Protein AF-A0A937BE99-F1 (afdb_monomer_lite)

Secondary structure (DSSP, 8-state):
-PPPPPP-EE-----EESSSPPEEEE-EESS-EEEEESSSEES-TTSSEEEEE--GGGTTS-EEEEEEE--TTSSSSSPPPEEEEEEEEPP---

Radius of gyration: 15.09 Å; chains: 1; bounding box: 41×19×45 Å

pLDDT: mean 75.63, std 15.95, range [40.53, 95.69]

Structure (mmCIF, N/CA/C/O backbone):
data_AF-A0A937BE99-F1
#
_entry.id   AF-A0A937BE99-F1
#
loop_
_atom_site.group_PDB
_atom_site.id
_atom_site.type_symbol
_atom_site.label_atom_id
_atom_site.label_alt_id
_atom_site.label_comp_id
_atom_site.label_asym_id
_atom_site.label_entity_id
_atom_site.label_seq_id
_atom_site.pdbx_PDB_ins_code
_atom_site.Cartn_x
_atom_site.Cartn_y
_atom_site.Cartn_z
_atom_site.occupancy
_atom_site.B_iso_or_equiv
_atom_site.auth_seq_id
_atom_site.auth_comp_id
_atom_site.auth_asym_id
_atom_site.auth_atom_id
_atom_site.pdbx_PDB_model_num
ATOM 1 N N . MET A 1 1 ? 19.283 -6.196 -29.761 1.00 41.94 1 MET A N 1
ATOM 2 C CA . MET A 1 1 ? 17.840 -6.113 -29.476 1.00 41.94 1 MET A CA 1
ATOM 3 C C . MET A 1 1 ? 17.641 -6.736 -28.113 1.00 41.94 1 MET A C 1
ATOM 5 O O . MET A 1 1 ? 17.667 -7.953 -28.004 1.00 41.94 1 MET A O 1
ATOM 9 N N . THR A 1 2 ? 17.600 -5.921 -27.069 1.00 49.41 2 THR A N 1
ATOM 10 C CA . THR A 1 2 ? 17.143 -6.368 -25.754 1.00 49.41 2 THR A CA 1
ATOM 11 C C . THR A 1 2 ? 15.620 -6.365 -25.805 1.00 49.41 2 THR A C 1
ATOM 13 O O . THR A 1 2 ? 15.018 -5.371 -26.201 1.00 49.41 2 THR A O 1
ATOM 16 N N . VAL A 1 3 ? 15.000 -7.507 -25.521 1.00 47.06 3 VAL A N 1
ATOM 17 C CA . VAL A 1 3 ? 13.562 -7.569 -25.247 1.00 47.06 3 VAL A CA 1
ATOM 18 C C . VAL A 1 3 ? 13.372 -6.873 -23.899 1.00 47.06 3 VAL A C 1
ATOM 20 O O . VAL A 1 3 ? 13.970 -7.311 -22.921 1.00 47.06 3 VAL A O 1
ATOM 23 N N . LEU A 1 4 ? 12.646 -5.753 -23.878 1.00 54.66 4 LEU A N 1
ATOM 24 C CA . LEU A 1 4 ? 12.301 -5.023 -22.655 1.00 54.66 4 LEU A CA 1
ATOM 25 C C . LEU A 1 4 ? 11.024 -5.651 -22.085 1.00 54.66 4 LEU A C 1
ATOM 27 O O . LEU A 1 4 ? 10.053 -5.831 -22.823 1.00 54.66 4 LEU A O 1
ATOM 31 N N . GLU A 1 5 ? 11.055 -6.056 -20.817 1.00 60.53 5 GLU A N 1
ATOM 32 C CA . GLU A 1 5 ? 9.903 -6.645 -20.129 1.00 60.53 5 GLU A CA 1
ATOM 33 C C . GLU A 1 5 ? 9.074 -5.525 -19.488 1.00 60.53 5 GLU A C 1
ATOM 35 O O . GLU A 1 5 ? 9.637 -4.618 -18.885 1.00 60.53 5 GLU A O 1
ATOM 40 N N . ALA A 1 6 ? 7.747 -5.562 -19.624 1.00 65.12 6 ALA A N 1
ATOM 41 C CA . ALA A 1 6 ? 6.881 -4.559 -19.006 1.00 65.12 6 ALA A CA 1
ATOM 42 C C . ALA A 1 6 ? 6.874 -4.700 -17.474 1.00 65.12 6 ALA A C 1
ATOM 44 O O . ALA A 1 6 ? 6.941 -5.818 -16.952 1.00 65.12 6 ALA A O 1
ATOM 45 N N . ALA A 1 7 ? 6.743 -3.584 -16.752 1.00 70.00 7 ALA A N 1
ATOM 46 C CA . ALA A 1 7 ? 6.505 -3.610 -15.314 1.00 70.00 7 ALA A CA 1
ATOM 47 C C . ALA A 1 7 ? 5.172 -4.320 -14.998 1.00 70.00 7 ALA A C 1
ATOM 49 O O . ALA A 1 7 ? 4.169 -4.155 -15.692 1.00 70.00 7 ALA A O 1
ATOM 50 N N . THR A 1 8 ? 5.170 -5.134 -13.948 1.00 77.25 8 THR A N 1
ATOM 51 C CA . THR A 1 8 ? 4.027 -5.888 -13.433 1.00 77.25 8 THR A CA 1
ATOM 52 C C . THR A 1 8 ? 3.766 -5.414 -12.017 1.00 77.25 8 THR A C 1
ATOM 54 O O . THR A 1 8 ? 4.626 -5.567 -11.159 1.00 77.25 8 THR A O 1
ATOM 57 N N . ALA A 1 9 ? 2.580 -4.876 -11.766 1.00 82.00 9 ALA A N 1
ATOM 58 C CA . ALA A 1 9 ? 2.105 -4.550 -10.432 1.00 82.00 9 ALA A CA 1
ATOM 59 C C . ALA A 1 9 ? 0.768 -5.255 -10.227 1.00 82.00 9 ALA A C 1
ATOM 61 O O . ALA A 1 9 ? -0.177 -5.000 -10.966 1.00 82.00 9 ALA A O 1
ATOM 62 N N . ASP A 1 10 ? 0.704 -6.145 -9.248 1.00 83.56 10 ASP A N 1
ATOM 63 C CA . ASP A 1 10 ? -0.526 -6.790 -8.793 1.00 83.56 10 ASP A CA 1
ATOM 64 C C . ASP A 1 10 ? -0.470 -6.801 -7.265 1.00 83.56 10 ASP A C 1
ATOM 66 O O . ASP A 1 10 ? 0.445 -7.376 -6.676 1.00 83.56 10 ASP A O 1
ATOM 70 N N . ALA A 1 11 ? -1.401 -6.099 -6.618 1.00 79.19 11 ALA A N 1
ATOM 71 C CA . ALA A 1 11 ? -1.435 -5.952 -5.162 1.00 79.19 11 ALA A CA 1
ATOM 72 C C . ALA A 1 11 ? -1.905 -7.239 -4.441 1.00 79.19 11 ALA A C 1
ATOM 74 O O . ALA A 1 11 ? -1.847 -7.345 -3.208 1.00 79.19 11 ALA A O 1
ATOM 75 N N . GLY A 1 12 ? -2.371 -8.238 -5.187 1.00 83.12 12 GLY A N 1
ATOM 76 C CA . GLY A 1 12 ? -2.915 -9.481 -4.670 1.00 83.12 12 GLY A CA 1
ATOM 77 C C . GLY A 1 12 ? -4.225 -9.291 -3.901 1.00 83.12 12 GLY A C 1
ATOM 78 O O . GLY A 1 12 ? -4.973 -8.332 -4.088 1.00 83.12 12 GLY A O 1
ATOM 79 N N . GLY A 1 13 ? -4.503 -10.235 -2.999 1.00 78.44 13 GLY A N 1
ATOM 80 C CA . GLY A 1 13 ? -5.735 -10.284 -2.210 1.00 78.44 13 GLY A CA 1
ATOM 81 C C . GLY A 1 13 ? -6.789 -11.266 -2.761 1.00 78.44 13 GLY A C 1
ATOM 82 O O . GLY A 1 13 ? -6.527 -11.993 -3.719 1.00 78.44 13 GLY A O 1
ATOM 83 N N . PRO A 1 14 ? -7.983 -11.344 -2.140 1.00 69.25 14 PRO A N 1
ATOM 84 C CA . PRO A 1 14 ? -8.462 -10.449 -1.100 1.00 69.25 14 PRO A CA 1
ATOM 85 C C . PRO A 1 14 ? -7.827 -10.630 0.284 1.00 69.25 14 PRO A C 1
ATOM 87 O O . PRO A 1 14 ? -7.577 -11.746 0.729 1.00 69.25 14 PRO A O 1
ATOM 90 N N . TYR A 1 15 ? -7.624 -9.517 0.987 1.00 75.06 15 TYR A N 1
ATOM 91 C CA . TYR A 1 15 ? -7.145 -9.470 2.369 1.00 75.06 15 TYR A CA 1
ATOM 92 C C . TYR A 1 15 ? -8.292 -9.041 3.287 1.00 75.06 15 TYR A C 1
ATOM 94 O O . TYR A 1 15 ? -9.034 -8.115 2.957 1.00 75.06 15 TYR A O 1
ATOM 102 N N . VAL A 1 16 ? -8.424 -9.698 4.440 1.00 72.06 16 VAL A N 1
ATOM 103 C CA . VAL A 1 16 ? -9.452 -9.403 5.451 1.00 72.06 16 VAL A CA 1
ATOM 104 C C . VAL A 1 16 ? -8.810 -9.446 6.839 1.00 72.06 16 VAL A C 1
ATOM 106 O O . VAL A 1 16 ? -8.208 -10.455 7.201 1.00 72.06 16 VAL A O 1
ATOM 109 N N . THR A 1 17 ? -8.944 -8.369 7.615 1.00 71.31 17 THR A N 1
ATOM 110 C CA . THR A 1 17 ? -8.662 -8.322 9.058 1.00 71.31 17 THR A CA 1
ATOM 111 C C . THR A 1 17 ? -9.933 -7.999 9.841 1.00 71.31 17 THR A C 1
ATOM 113 O O . THR A 1 17 ? -10.835 -7.300 9.374 1.00 71.31 17 THR A O 1
ATOM 116 N N . CYS A 1 18 ? -10.009 -8.551 11.053 1.00 68.00 18 CYS A N 1
ATOM 117 C CA . CYS A 1 18 ? -11.081 -8.321 12.013 1.00 68.00 18 CYS A CA 1
ATOM 118 C C . CYS A 1 18 ? -10.545 -7.622 13.284 1.00 68.00 18 CYS A C 1
ATOM 120 O O . CYS A 1 18 ? -10.986 -7.953 14.383 1.00 68.00 18 CYS A O 1
ATOM 122 N N . GLY A 1 19 ? -9.577 -6.700 13.173 1.00 72.56 19 GLY A N 1
ATOM 123 C CA . GLY A 1 19 ? -9.024 -5.995 14.337 1.00 72.56 19 GLY A CA 1
ATOM 124 C C . GLY A 1 19 ? -7.664 -5.317 14.102 1.00 72.56 19 GLY A C 1
ATOM 125 O O . GLY A 1 19 ? -7.302 -5.049 12.957 1.00 72.56 19 GLY A O 1
ATOM 126 N N . PRO A 1 20 ? -6.895 -5.040 15.175 1.00 78.81 20 PRO A N 1
ATOM 127 C CA . PRO A 1 20 ? -5.573 -4.410 15.090 1.00 78.81 20 PRO A CA 1
ATOM 128 C C . PRO A 1 20 ? -4.467 -5.371 14.628 1.00 78.81 20 PRO A C 1
ATOM 130 O O . PRO A 1 20 ? -3.300 -4.982 14.595 1.00 78.81 20 PRO A O 1
ATOM 133 N N . ASP A 1 21 ? -4.802 -6.629 14.335 1.00 84.38 21 ASP A N 1
ATOM 134 C CA . ASP A 1 21 ? -3.811 -7.627 13.959 1.00 84.38 21 ASP A CA 1
ATOM 135 C C . ASP A 1 21 ? -3.190 -7.282 12.594 1.00 84.38 21 ASP A C 1
ATOM 137 O O . ASP A 1 21 ? -3.924 -6.992 11.640 1.00 84.38 21 ASP A O 1
ATOM 141 N N . PRO A 1 22 ? -1.848 -7.315 12.477 1.00 87.00 22 PRO A N 1
ATOM 142 C CA . PRO A 1 22 ? -1.174 -7.084 11.209 1.00 87.00 22 PRO A CA 1
ATOM 143 C C . PRO A 1 22 ? -1.576 -8.136 10.174 1.00 87.00 22 PRO A C 1
ATOM 145 O O . PRO A 1 22 ? -1.568 -9.335 10.456 1.00 87.00 22 PRO A O 1
ATOM 148 N N . VAL A 1 23 ? -1.846 -7.698 8.947 1.00 89.12 23 VAL A N 1
ATOM 149 C CA . VAL A 1 23 ? -2.145 -8.580 7.815 1.00 89.12 23 VAL A CA 1
ATOM 150 C C . VAL A 1 23 ? -0.948 -8.679 6.897 1.00 89.12 23 VAL A C 1
ATOM 152 O O . VAL A 1 23 ? -0.414 -7.663 6.460 1.00 89.12 23 VAL A O 1
ATOM 155 N N . SER A 1 24 ? -0.541 -9.902 6.568 1.00 91.25 24 SER A N 1
ATOM 156 C CA . SER A 1 24 ? 0.451 -10.142 5.523 1.00 91.25 24 SER A CA 1
ATOM 157 C C . SER A 1 24 ? -0.144 -9.828 4.153 1.00 91.25 24 SER A C 1
ATOM 159 O O . SER A 1 24 ? -1.110 -10.463 3.734 1.00 91.25 24 SER A O 1
ATOM 161 N N . ILE A 1 25 ? 0.459 -8.867 3.462 1.00 90.31 25 ILE A N 1
ATOM 162 C CA . ILE A 1 25 ? 0.137 -8.495 2.085 1.00 90.31 25 ILE A CA 1
ATOM 163 C C . ILE A 1 25 ? 1.315 -8.854 1.183 1.00 90.31 25 ILE A C 1
ATOM 165 O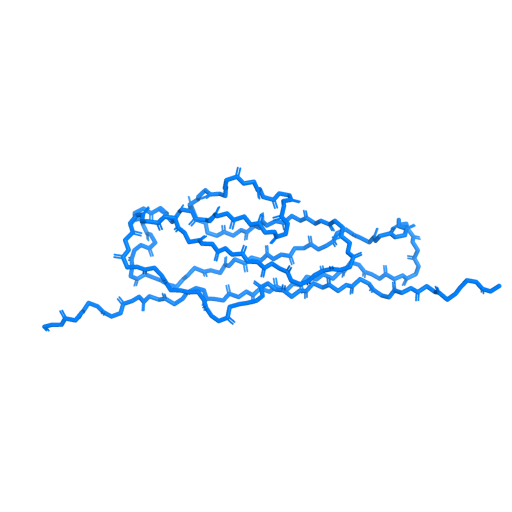 O . ILE A 1 25 ? 2.475 -8.848 1.608 1.00 90.31 25 ILE A O 1
ATOM 169 N N . THR A 1 26 ? 1.034 -9.255 -0.050 1.00 91.81 26 THR A N 1
ATOM 170 C CA . THR A 1 26 ? 2.063 -9.659 -1.010 1.00 91.81 26 THR A CA 1
ATOM 171 C C . THR A 1 26 ? 1.683 -9.185 -2.401 1.00 91.81 26 THR A C 1
ATOM 173 O O . THR A 1 26 ? 0.648 -9.584 -2.923 1.00 91.8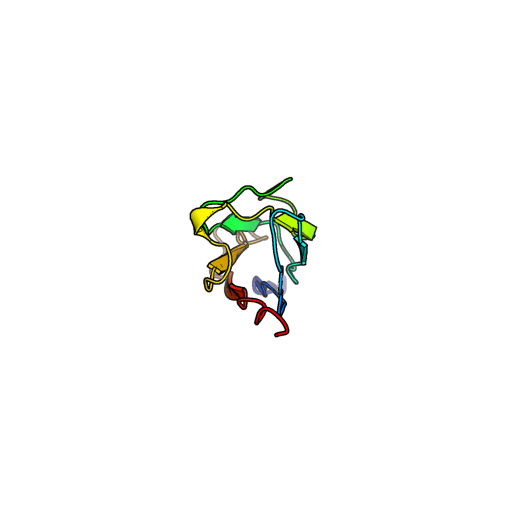1 26 THR A O 1
ATOM 176 N N . ALA A 1 27 ? 2.537 -8.355 -2.990 1.00 88.44 27 ALA A N 1
ATOM 177 C CA . ALA A 1 27 ? 2.414 -7.929 -4.371 1.00 88.44 27 ALA A CA 1
ATOM 178 C C . ALA A 1 27 ? 3.149 -8.908 -5.291 1.00 88.44 27 ALA A C 1
ATOM 180 O O . ALA A 1 27 ? 4.249 -9.368 -4.968 1.00 88.44 27 ALA A O 1
ATOM 181 N N . ILE A 1 28 ? 2.563 -9.193 -6.450 1.00 86.94 28 ILE A N 1
ATOM 182 C CA . ILE A 1 28 ? 3.242 -9.861 -7.556 1.00 86.94 28 ILE A CA 1
ATOM 183 C C . ILE A 1 28 ? 3.848 -8.761 -8.426 1.00 86.94 28 ILE A C 1
ATOM 185 O O . ILE A 1 28 ? 3.145 -7.911 -8.970 1.00 86.94 28 ILE A O 1
ATOM 189 N N . THR A 1 29 ? 5.177 -8.756 -8.512 1.00 85.94 29 THR A N 1
ATOM 190 C CA . THR A 1 29 ? 5.943 -7.736 -9.228 1.00 85.94 29 THR A CA 1
ATOM 191 C C . THR A 1 29 ? 7.218 -8.310 -9.828 1.00 85.94 29 THR A C 1
ATOM 193 O O . THR A 1 29 ? 7.819 -9.219 -9.255 1.00 85.94 29 THR A O 1
ATOM 196 N N . ASN A 1 30 ? 7.641 -7.773 -10.974 1.00 79.38 30 ASN A N 1
ATOM 197 C CA . ASN A 1 30 ? 8.947 -8.038 -11.588 1.00 79.38 30 ASN A CA 1
ATOM 198 C C . ASN A 1 30 ? 9.975 -6.915 -11.329 1.00 79.38 30 ASN A C 1
ATOM 200 O O . ASN A 1 30 ? 11.112 -7.021 -11.784 1.00 79.38 30 ASN A O 1
ATOM 204 N N . GLY A 1 31 ? 9.596 -5.869 -10.588 1.00 77.31 31 GLY A N 1
ATOM 205 C CA . GLY A 1 31 ? 10.448 -4.736 -10.219 1.00 77.31 31 GLY A CA 1
ATOM 206 C C . GLY A 1 31 ? 10.326 -4.335 -8.746 1.00 77.31 31 GLY A C 1
ATOM 207 O O . GLY A 1 31 ? 9.566 -4.927 -7.968 1.00 77.31 31 GLY A O 1
ATOM 208 N N . THR A 1 32 ? 11.095 -3.322 -8.349 1.00 83.00 32 THR A N 1
ATOM 209 C CA . THR A 1 32 ? 10.908 -2.648 -7.057 1.00 83.00 32 THR A CA 1
ATOM 210 C C . THR A 1 32 ? 9.646 -1.798 -7.081 1.00 83.00 32 THR A C 1
ATOM 212 O O . THR A 1 32 ? 9.104 -1.499 -8.140 1.00 83.00 32 THR A O 1
ATOM 215 N N . GLY A 1 33 ? 9.152 -1.424 -5.908 1.00 87.38 33 GLY A N 1
ATOM 216 C CA . GLY A 1 33 ? 7.960 -0.604 -5.811 1.00 87.38 33 GLY A CA 1
ATOM 217 C C . GLY A 1 33 ? 7.676 -0.177 -4.386 1.00 87.38 33 GLY A C 1
ATOM 218 O O . GLY A 1 33 ? 8.479 -0.411 -3.477 1.00 87.38 33 GLY A O 1
ATOM 219 N N . ASN A 1 34 ? 6.521 0.447 -4.190 1.00 91.00 34 ASN A N 1
ATOM 220 C CA . ASN A 1 34 ? 6.099 0.927 -2.892 1.00 91.00 34 ASN A CA 1
ATOM 221 C C . ASN A 1 34 ? 4.589 0.761 -2.667 1.00 91.00 34 ASN A C 1
ATOM 223 O O . ASN A 1 34 ? 3.761 1.117 -3.506 1.00 91.00 34 ASN A O 1
ATOM 227 N N . TRP A 1 35 ? 4.245 0.275 -1.476 1.00 92.81 35 TRP A N 1
ATOM 228 C CA . TRP A 1 35 ? 2.892 0.221 -0.945 1.00 92.81 35 TRP A CA 1
ATOM 229 C C . TRP A 1 35 ? 2.409 1.591 -0.470 1.00 92.81 35 TRP A C 1
ATOM 231 O O . TRP A 1 35 ? 3.124 2.326 0.215 1.00 92.81 35 TRP A O 1
ATOM 241 N N . SER A 1 36 ? 1.157 1.912 -0.776 1.00 92.00 36 SER A N 1
ATOM 242 C CA . SER A 1 36 ? 0.471 3.117 -0.312 1.00 92.00 36 SER A CA 1
ATOM 243 C C . SER A 1 36 ? -1.008 2.845 -0.031 1.00 92.00 36 SER A C 1
ATOM 245 O O . SER A 1 36 ? -1.532 1.788 -0.380 1.00 92.00 36 SER A O 1
ATOM 247 N N . GLY A 1 37 ? -1.680 3.802 0.609 1.00 90.06 37 GLY A N 1
ATOM 248 C CA . GLY A 1 37 ? -3.098 3.702 0.947 1.00 90.06 37 GLY A CA 1
ATOM 249 C C . GLY A 1 37 ? -3.362 3.394 2.420 1.00 90.06 37 GLY A C 1
ATOM 250 O O . GLY A 1 37 ? -2.460 3.050 3.186 1.00 90.06 37 GLY A O 1
ATOM 251 N N . GLY A 1 38 ? -4.625 3.577 2.801 1.00 89.00 38 GLY A N 1
ATOM 252 C CA . GLY A 1 38 ? -5.095 3.512 4.181 1.00 89.00 38 GLY A CA 1
ATOM 253 C C . GLY A 1 38 ? -4.456 4.525 5.145 1.00 89.00 38 GLY A C 1
ATOM 254 O O . GLY A 1 38 ? -3.635 5.361 4.772 1.00 89.00 38 GLY A O 1
ATOM 255 N N . ALA A 1 39 ? -4.890 4.471 6.400 1.00 90.31 39 ALA A N 1
ATOM 256 C CA . ALA A 1 39 ? -4.449 5.299 7.522 1.00 90.31 39 ALA A CA 1
ATOM 257 C C . ALA A 1 39 ? -3.567 4.527 8.523 1.00 90.31 39 ALA A C 1
ATOM 259 O O . ALA A 1 39 ? -2.982 5.134 9.420 1.00 90.31 39 ALA A O 1
ATOM 260 N N . GLY A 1 40 ? -3.497 3.201 8.388 1.00 90.50 40 GLY A N 1
ATOM 261 C CA . GLY A 1 40 ? -2.589 2.320 9.111 1.00 90.50 40 GLY A CA 1
ATOM 262 C C . GLY A 1 40 ? -1.126 2.403 8.665 1.00 90.50 40 GLY A C 1
ATOM 263 O O . GLY A 1 40 ? -0.705 3.319 7.959 1.00 90.50 40 GLY A O 1
ATOM 264 N N . THR A 1 41 ? -0.340 1.411 9.083 1.00 93.00 41 THR A N 1
ATOM 265 C CA . THR A 1 41 ? 1.121 1.404 8.922 1.00 93.00 41 THR A CA 1
ATOM 266 C C . THR A 1 41 ? 1.602 0.130 8.238 1.00 93.00 41 THR A C 1
ATOM 268 O O . THR A 1 41 ? 1.244 -0.976 8.645 1.00 93.00 41 THR A O 1
ATOM 271 N N . PHE A 1 42 ? 2.479 0.279 7.244 1.00 94.31 42 PHE A N 1
ATOM 272 C CA . PHE A 1 42 ? 3.230 -0.829 6.650 1.00 94.31 42 PHE A CA 1
ATOM 273 C C . PHE A 1 42 ? 4.502 -1.100 7.460 1.00 94.31 42 PHE A C 1
ATOM 275 O O . PHE A 1 42 ? 5.227 -0.163 7.791 1.00 94.31 42 PHE A O 1
ATOM 282 N N . ALA A 1 43 ? 4.822 -2.365 7.736 1.00 95.69 43 ALA A N 1
ATOM 283 C CA . ALA A 1 43 ? 6.092 -2.724 8.376 1.00 95.69 43 ALA A CA 1
ATOM 284 C C . ALA A 1 43 ? 7.301 -2.364 7.496 1.00 95.69 43 ALA A C 1
ATOM 286 O O . ALA A 1 43 ? 8.340 -1.932 7.990 1.00 95.69 43 ALA A O 1
ATOM 287 N N . ASN A 1 44 ? 7.145 -2.526 6.184 1.00 94.00 44 ASN A N 1
ATOM 288 C CA . ASN A 1 44 ? 8.069 -2.044 5.166 1.00 94.00 44 ASN A CA 1
ATOM 289 C C . ASN A 1 44 ? 7.284 -1.788 3.874 1.00 94.00 44 ASN A C 1
ATOM 291 O O . ASN A 1 44 ? 6.850 -2.746 3.238 1.00 94.00 44 ASN A O 1
ATOM 295 N N . SER A 1 45 ? 7.065 -0.525 3.501 1.00 93.38 45 SER A N 1
ATOM 296 C CA . SER A 1 45 ? 6.280 -0.184 2.308 1.00 93.38 45 SER A CA 1
ATOM 297 C C . SER A 1 45 ? 7.010 -0.501 1.005 1.00 93.38 45 SER A C 1
ATOM 299 O O . SER A 1 45 ? 6.354 -0.740 0.003 1.00 93.38 45 SER A O 1
ATOM 301 N N . SER A 1 46 ? 8.341 -0.561 1.004 1.00 91.62 46 SER A N 1
ATOM 302 C CA . SER A 1 46 ? 9.135 -0.841 -0.202 1.00 91.62 46 SER A CA 1
ATOM 303 C C . SER A 1 46 ? 9.369 -2.337 -0.442 1.00 91.62 46 SER A C 1
ATOM 305 O O . SER A 1 46 ? 10.006 -2.724 -1.420 1.00 91.62 46 SER A O 1
ATOM 307 N N . ALA A 1 47 ? 8.884 -3.199 0.458 1.00 91.44 47 ALA A N 1
ATOM 308 C CA . ALA A 1 47 ? 8.948 -4.643 0.293 1.00 91.44 47 ALA A CA 1
ATOM 309 C C . ALA A 1 47 ? 7.646 -5.162 -0.347 1.00 91.44 47 ALA A C 1
ATOM 311 O O . ALA A 1 47 ? 6.572 -4.930 0.213 1.00 91.44 47 ALA A O 1
ATOM 312 N N . PRO A 1 48 ? 7.711 -5.916 -1.463 1.00 89.12 48 PRO A N 1
ATOM 313 C CA . PRO A 1 48 ? 6.516 -6.469 -2.102 1.00 89.12 48 PRO A CA 1
ATOM 314 C C . PRO A 1 48 ? 5.772 -7.432 -1.174 1.00 89.12 48 PRO A C 1
ATOM 316 O O . PRO A 1 48 ? 4.548 -7.471 -1.187 1.00 89.12 48 PRO A O 1
ATOM 319 N N . GLN A 1 49 ? 6.497 -8.147 -0.309 1.00 92.75 49 GLN A N 1
ATOM 320 C CA . GLN A 1 49 ? 5.936 -8.901 0.807 1.00 92.75 49 GLN A CA 1
ATOM 321 C C . GLN A 1 49 ? 6.164 -8.139 2.115 1.00 92.75 49 GLN A C 1
ATOM 323 O O . GLN A 1 49 ? 7.303 -7.928 2.533 1.00 92.75 49 GLN A O 1
ATOM 328 N N . THR A 1 50 ? 5.079 -7.740 2.772 1.00 94.19 50 THR A N 1
ATOM 329 C CA . THR A 1 50 ? 5.126 -6.953 4.009 1.00 94.19 50 THR A CA 1
ATOM 330 C C . THR A 1 50 ? 3.886 -7.206 4.861 1.00 94.19 50 THR A C 1
ATOM 332 O O . THR A 1 50 ? 3.017 -8.001 4.498 1.00 94.19 50 THR A O 1
ATOM 335 N N . THR A 1 51 ? 3.795 -6.552 6.014 1.00 92.62 51 THR A N 1
ATOM 336 C CA . THR A 1 51 ? 2.571 -6.532 6.817 1.00 92.62 51 THR A CA 1
ATOM 337 C C . THR A 1 51 ? 1.980 -5.133 6.867 1.00 92.62 51 THR A C 1
ATOM 339 O O . THR A 1 51 ? 2.707 -4.143 6.954 1.00 92.62 51 THR A O 1
ATOM 342 N N . TYR A 1 52 ? 0.654 -5.062 6.821 1.00 92.44 52 TYR A N 1
ATOM 343 C CA . TYR A 1 52 ? -0.116 -3.846 7.028 1.00 92.44 52 TYR A CA 1
ATOM 344 C C . TYR A 1 52 ? -0.922 -3.954 8.319 1.00 92.44 52 TYR A C 1
ATOM 346 O O . TYR A 1 52 ? -1.696 -4.894 8.49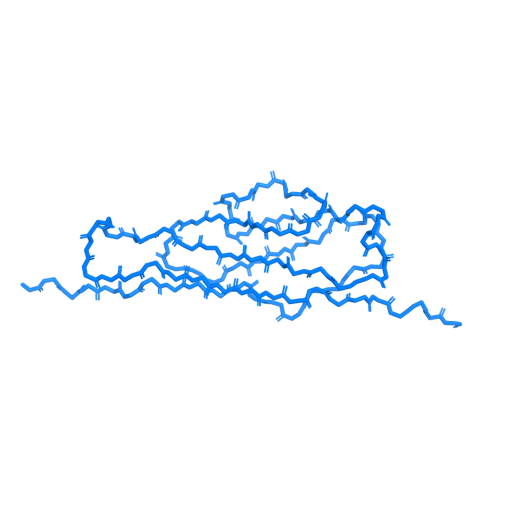9 1.00 92.44 52 TYR A O 1
ATOM 354 N N . THR A 1 53 ? -0.746 -2.983 9.207 1.00 91.12 53 THR A N 1
ATOM 355 C CA . THR A 1 53 ? -1.507 -2.865 10.451 1.00 91.12 53 THR A CA 1
ATOM 356 C C . THR A 1 53 ? -2.489 -1.714 10.309 1.00 91.12 53 THR A C 1
ATOM 358 O O . THR A 1 53 ? -2.074 -0.555 10.297 1.00 91.12 53 THR A O 1
ATOM 361 N N . ALA A 1 54 ? -3.778 -2.032 10.194 1.00 88.62 54 ALA A N 1
ATOM 362 C CA . ALA A 1 54 ? -4.839 -1.043 10.019 1.00 88.62 54 ALA A CA 1
ATOM 363 C C . ALA A 1 54 ? -4.976 -0.122 11.243 1.00 88.62 54 ALA A C 1
ATOM 365 O O . ALA A 1 54 ? -4.802 -0.547 12.391 1.00 88.62 54 ALA A O 1
ATOM 366 N N . ALA A 1 55 ? -5.323 1.142 11.007 1.00 88.94 55 ALA A N 1
ATOM 367 C CA . ALA A 1 55 ? -5.659 2.075 12.072 1.00 88.94 55 ALA A CA 1
ATOM 368 C C . ALA A 1 55 ? -7.055 1.769 12.652 1.00 88.94 55 ALA A C 1
ATOM 370 O O . ALA A 1 55 ? -7.924 1.260 11.944 1.00 88.94 55 ALA A O 1
ATOM 371 N N . PRO A 1 56 ? -7.349 2.156 13.909 1.00 84.56 56 PRO A N 1
ATOM 372 C CA . PRO A 1 56 ? -8.672 1.935 14.497 1.00 84.56 56 PRO A CA 1
ATOM 373 C C . PRO A 1 56 ? -9.840 2.559 13.725 1.00 84.56 56 PRO A C 1
ATOM 375 O O . PRO A 1 56 ? -10.956 2.051 13.783 1.00 84.56 56 PRO A O 1
ATOM 378 N N . SER A 1 57 ? -9.591 3.641 12.980 1.00 84.69 57 SER A N 1
ATOM 379 C CA . SER A 1 57 ? -10.573 4.281 12.091 1.00 84.69 57 SER A CA 1
ATOM 380 C C . SER A 1 57 ? -10.946 3.438 10.869 1.00 84.69 57 SER A C 1
ATOM 382 O O . SER A 1 57 ? -11.886 3.780 10.157 1.00 84.69 57 SER A O 1
ATOM 384 N N . GLU A 1 58 ? -10.199 2.370 10.605 1.00 83.81 58 GLU A N 1
ATOM 385 C CA . GLU A 1 58 ? -10.371 1.485 9.455 1.00 83.81 58 GLU A CA 1
ATOM 386 C C . GLU A 1 58 ? -11.025 0.151 9.829 1.00 83.81 58 GLU A C 1
ATOM 388 O O . GLU A 1 58 ? -11.344 -0.671 8.970 1.00 83.81 58 GLU A O 1
ATOM 393 N N . PHE A 1 59 ? -11.256 -0.085 11.121 1.00 82.56 59 PHE A N 1
ATOM 394 C CA . PHE A 1 59 ? -11.926 -1.296 11.570 1.00 82.56 59 PHE A CA 1
ATOM 395 C C . PHE A 1 59 ? -13.361 -1.319 11.043 1.00 82.56 59 PHE A C 1
ATOM 397 O O . PHE A 1 59 ? -14.108 -0.351 11.180 1.00 82.56 59 PHE A O 1
ATOM 404 N N . ALA A 1 60 ? -13.737 -2.445 10.435 1.00 76.19 60 ALA A N 1
ATOM 405 C CA . ALA A 1 60 ? -15.018 -2.631 9.757 1.00 76.19 60 ALA A CA 1
ATOM 406 C C . ALA A 1 60 ? -15.279 -1.671 8.574 1.00 76.19 60 ALA A C 1
ATOM 408 O O . ALA A 1 60 ? -16.422 -1.549 8.129 1.00 76.19 60 ALA A O 1
ATOM 409 N N . THR A 1 61 ? -14.242 -1.032 8.022 1.00 76.88 61 THR A N 1
ATOM 410 C CA . THR A 1 61 ? -14.325 -0.295 6.755 1.00 76.88 61 THR A CA 1
ATOM 411 C C . THR A 1 61 ? -13.560 -1.023 5.651 1.00 76.88 61 THR A C 1
ATOM 413 O O . THR A 1 61 ? -12.912 -2.045 5.875 1.00 76.88 61 THR A O 1
ATOM 416 N N . THR A 1 62 ? -13.705 -0.541 4.417 1.00 80.25 62 THR A N 1
ATOM 417 C CA . THR A 1 62 ? -12.917 -1.024 3.281 1.00 80.25 62 THR A CA 1
ATOM 418 C C . THR A 1 62 ? -11.708 -0.118 3.096 1.00 80.25 62 THR A C 1
ATOM 420 O O . THR A 1 62 ? -11.877 1.091 2.940 1.00 80.25 62 THR A O 1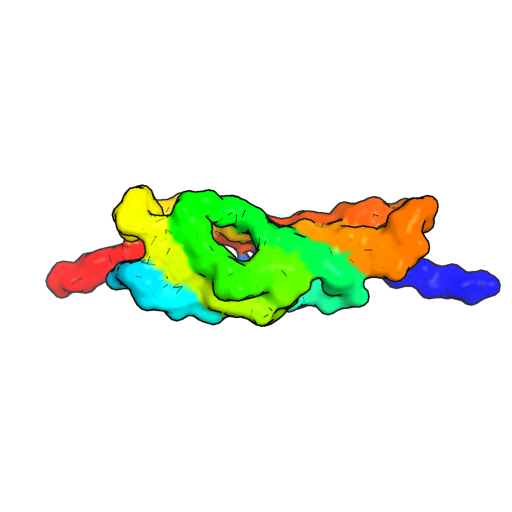
ATOM 423 N N . VAL A 1 63 ? -10.506 -0.694 3.093 1.00 82.75 63 VAL A N 1
ATOM 424 C CA . VAL A 1 63 ? -9.247 0.045 2.900 1.00 82.75 63 VAL A CA 1
ATOM 425 C C . VAL A 1 63 ? -8.672 -0.300 1.540 1.00 82.75 63 VAL A C 1
ATOM 427 O O . VAL A 1 63 ? -8.500 -1.469 1.228 1.00 82.75 63 VAL A O 1
ATOM 430 N N . VAL A 1 64 ? -8.350 0.692 0.718 1.00 85.94 64 VAL A N 1
ATOM 431 C CA . VAL A 1 64 ? -7.658 0.438 -0.551 1.00 85.94 64 VAL A CA 1
ATOM 432 C C . VAL A 1 64 ? -6.156 0.532 -0.313 1.00 85.94 64 VAL A C 1
ATOM 434 O O . VAL A 1 64 ? -5.672 1.582 0.113 1.00 85.94 64 VAL A O 1
ATOM 437 N N . LEU A 1 65 ? -5.444 -0.564 -0.571 1.00 88.06 65 LEU A N 1
ATOM 438 C CA . LEU A 1 65 ? -3.984 -0.620 -0.571 1.00 88.06 65 LEU A CA 1
ATOM 439 C C . LEU A 1 65 ? -3.504 -0.757 -2.014 1.00 88.06 65 LEU A C 1
ATOM 441 O O . LEU A 1 65 ? -4.030 -1.572 -2.772 1.00 88.06 65 LEU A O 1
ATOM 445 N N . THR A 1 66 ? -2.500 0.029 -2.378 1.00 88.31 66 THR A N 1
ATOM 446 C CA . THR A 1 66 ? -1.978 0.122 -3.742 1.00 88.31 66 THR A CA 1
ATOM 447 C C . THR A 1 66 ? -0.504 -0.230 -3.749 1.00 88.31 66 THR A C 1
ATOM 449 O O . THR A 1 66 ? 0.260 0.337 -2.965 1.00 88.31 66 THR A O 1
ATOM 452 N N . TRP A 1 67 ? -0.105 -1.129 -4.645 1.00 89.50 67 TRP A N 1
ATOM 453 C CA . TRP A 1 67 ? 1.293 -1.367 -4.980 1.00 89.50 67 TRP A CA 1
ATOM 454 C C . TRP A 1 67 ? 1.620 -0.642 -6.283 1.00 89.50 67 TRP A C 1
ATOM 456 O O . TRP A 1 67 ? 0.969 -0.863 -7.304 1.00 89.50 67 TRP A O 1
ATOM 466 N N . THR A 1 68 ? 2.634 0.216 -6.242 1.00 86.88 68 THR A N 1
ATOM 467 C CA . THR A 1 68 ? 3.169 0.902 -7.421 1.00 86.88 68 THR A CA 1
ATOM 468 C C . THR A 1 68 ? 4.576 0.395 -7.664 1.00 86.88 68 THR A C 1
ATOM 470 O O . THR A 1 68 ? 5.401 0.489 -6.760 1.00 86.88 68 THR A O 1
ATOM 473 N N . THR A 1 69 ? 4.859 -0.137 -8.849 1.00 81.06 69 THR A N 1
ATOM 474 C CA . THR A 1 69 ? 6.223 -0.508 -9.243 1.00 81.06 69 THR A CA 1
ATOM 475 C C . THR A 1 69 ? 6.936 0.661 -9.886 1.00 81.06 69 THR A C 1
ATOM 477 O O . THR A 1 69 ? 6.346 1.310 -10.746 1.00 81.06 69 THR A O 1
ATOM 480 N N . ASP A 1 70 ? 8.198 0.858 -9.529 1.00 67.56 70 ASP A N 1
ATOM 481 C CA . ASP A 1 70 ? 9.108 1.680 -10.318 1.00 67.56 70 ASP A CA 1
ATOM 482 C C . ASP A 1 70 ? 9.520 0.876 -11.559 1.00 67.56 70 ASP A C 1
ATOM 484 O O . ASP A 1 70 ? 9.828 -0.318 -11.439 1.00 67.56 70 ASP A O 1
ATOM 488 N N . ASP A 1 71 ? 9.519 1.503 -12.737 1.00 57.81 71 ASP A N 1
ATOM 489 C CA . ASP A 1 71 ? 10.016 0.888 -13.970 1.00 57.81 71 ASP A CA 1
ATOM 490 C C . ASP A 1 71 ? 11.412 0.253 -13.749 1.00 57.81 71 ASP A C 1
ATOM 492 O O . ASP A 1 71 ? 12.382 0.964 -13.451 1.00 57.81 71 ASP A O 1
ATOM 496 N N . PRO A 1 72 ? 11.552 -1.085 -13.873 1.00 54.44 72 PRO A N 1
ATOM 497 C CA . PRO A 1 72 ? 12.815 -1.773 -13.623 1.00 54.44 72 PRO A CA 1
ATOM 498 C C . PRO A 1 72 ? 13.935 -1.380 -14.601 1.00 54.44 72 PRO A C 1
ATOM 500 O O . PRO A 1 72 ? 15.095 -1.710 -14.335 1.00 54.44 72 PRO A O 1
ATOM 503 N N . ASP A 1 73 ? 13.627 -0.696 -15.712 1.00 52.03 73 ASP A N 1
ATOM 504 C CA . ASP A 1 73 ? 14.611 -0.262 -16.710 1.00 52.03 73 ASP A CA 1
ATOM 505 C C . ASP A 1 73 ? 14.943 1.253 -16.692 1.00 52.03 73 ASP A C 1
ATOM 507 O O . ASP A 1 73 ? 15.919 1.683 -17.325 1.00 52.03 73 ASP A O 1
ATOM 511 N N . GLY A 1 74 ? 14.243 2.048 -15.871 1.00 52.94 74 GLY A N 1
ATOM 512 C CA . GLY A 1 74 ? 14.497 3.475 -15.674 1.00 52.94 74 GLY A CA 1
ATOM 513 C C . GLY A 1 74 ? 13.566 4.383 -16.481 1.00 52.94 74 GLY A C 1
ATOM 514 O O . GLY A 1 74 ? 12.397 4.502 -16.170 1.00 52.94 74 GLY A O 1
ATOM 515 N N . ALA A 1 75 ? 14.097 5.159 -17.430 1.00 48.69 75 ALA A N 1
ATOM 516 C CA . ALA A 1 75 ? 13.296 6.038 -18.298 1.00 48.69 75 ALA A CA 1
ATOM 517 C C . ALA A 1 75 ? 13.080 5.384 -19.671 1.00 48.69 75 ALA A C 1
ATOM 519 O O . ALA A 1 75 ? 13.252 6.033 -20.713 1.00 48.69 75 ALA A O 1
ATOM 520 N N . GLY A 1 76 ? 12.845 4.073 -19.687 1.00 52.53 76 GLY A N 1
ATOM 521 C CA . GLY A 1 76 ? 12.580 3.343 -20.909 1.00 52.53 76 GLY A CA 1
ATOM 522 C C . GLY A 1 76 ? 11.172 3.608 -21.438 1.00 52.53 76 GLY A C 1
ATOM 523 O O . GLY A 1 76 ? 10.399 4.393 -20.892 1.00 52.53 76 GLY A O 1
ATOM 524 N N . PRO A 1 77 ? 10.818 2.994 -22.576 1.00 53.81 77 PRO A N 1
ATOM 525 C CA . PRO A 1 77 ? 9.499 3.157 -23.178 1.00 53.81 77 PRO A CA 1
ATOM 526 C C . PRO A 1 77 ? 8.376 2.447 -22.396 1.00 53.81 77 PRO A C 1
ATOM 528 O O . PRO A 1 77 ? 7.215 2.563 -22.793 1.00 53.81 77 PRO A O 1
ATOM 531 N N . CYS A 1 78 ? 8.701 1.685 -21.347 1.00 55.66 78 CYS A N 1
ATOM 532 C CA . CYS A 1 78 ? 7.764 0.911 -20.543 1.00 55.66 78 CYS A CA 1
ATOM 533 C C . CYS A 1 78 ? 7.244 1.783 -19.386 1.00 55.66 78 CYS A C 1
ATOM 535 O O . CYS A 1 78 ? 8.033 2.190 -18.547 1.00 55.66 78 CYS A O 1
ATOM 537 N N . PRO A 1 79 ? 5.943 2.113 -19.315 1.00 60.66 79 PRO A N 1
ATOM 538 C CA . PRO A 1 79 ? 5.429 2.893 -18.194 1.00 60.66 79 PRO A CA 1
ATOM 539 C C . PRO A 1 79 ? 5.412 2.071 -16.897 1.00 60.66 79 PRO A C 1
ATOM 541 O O . PRO A 1 79 ? 5.262 0.847 -16.932 1.00 60.66 79 PRO A O 1
ATOM 544 N N . ASP A 1 80 ? 5.478 2.770 -15.764 1.00 60.50 80 ASP A N 1
ATOM 545 C CA . ASP A 1 80 ? 5.246 2.205 -14.434 1.00 60.50 80 ASP A CA 1
ATOM 546 C C . ASP A 1 80 ? 3.904 1.451 -14.377 1.00 60.50 80 ASP A C 1
ATOM 548 O O . ASP A 1 80 ? 2.893 1.898 -14.934 1.00 60.50 80 ASP A O 1
ATOM 552 N N . ALA A 1 81 ? 3.867 0.325 -13.663 1.00 67.75 81 ALA A N 1
ATOM 553 C CA . ALA A 1 81 ? 2.630 -0.388 -13.359 1.00 67.75 81 ALA A CA 1
ATOM 554 C C . ALA A 1 81 ? 2.141 -0.064 -11.938 1.00 67.75 81 ALA A C 1
ATOM 556 O O . ALA A 1 81 ? 2.920 0.110 -10.999 1.00 67.75 81 ALA A O 1
ATOM 557 N N . SER A 1 82 ? 0.823 0.008 -11.759 1.00 72.19 82 SER A N 1
ATOM 558 C CA . SER A 1 82 ? 0.206 0.116 -10.435 1.00 72.19 82 SER A CA 1
ATOM 559 C C . SER A 1 82 ? -1.081 -0.691 -10.385 1.00 72.19 82 SER A C 1
ATOM 561 O O . SER A 1 82 ? -1.817 -0.743 -11.372 1.00 72.19 82 SER A O 1
ATOM 563 N N . ASP A 1 83 ? -1.344 -1.305 -9.238 1.00 77.19 83 ASP A N 1
ATOM 564 C CA . ASP A 1 83 ? -2.587 -2.019 -8.974 1.00 77.19 83 ASP A CA 1
ATOM 565 C C . ASP A 1 83 ? -3.038 -1.798 -7.529 1.00 77.19 83 ASP A C 1
ATOM 567 O O . ASP A 1 83 ? -2.226 -1.604 -6.618 1.00 77.19 83 ASP A O 1
ATOM 571 N N . SER A 1 84 ? -4.353 -1.780 -7.327 1.00 71.19 84 SER A N 1
ATOM 572 C CA . SER A 1 84 ? -4.973 -1.447 -6.050 1.00 71.19 84 SER A CA 1
ATOM 573 C C . SER A 1 84 ? -6.021 -2.474 -5.667 1.00 71.19 84 SER A C 1
ATO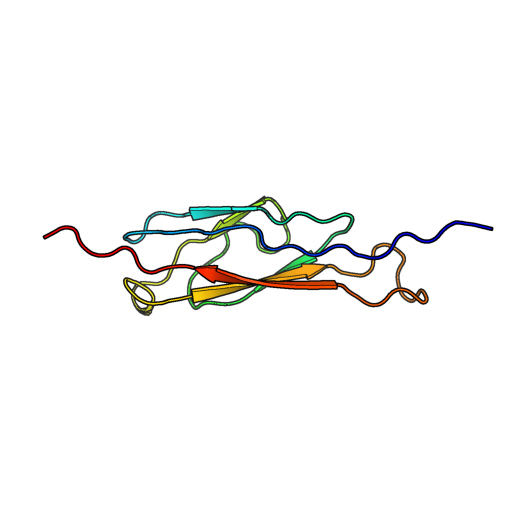M 575 O O . SER A 1 84 ? -6.955 -2.727 -6.430 1.00 71.19 84 SER A O 1
ATOM 577 N N . TYR A 1 85 ? -5.929 -2.982 -4.443 1.00 75.56 85 TYR A N 1
ATOM 578 C CA . TYR A 1 85 ? -6.898 -3.916 -3.895 1.00 75.56 85 TYR A CA 1
ATOM 579 C C . TYR A 1 85 ? -7.643 -3.322 -2.688 1.00 75.56 85 TYR A C 1
ATOM 581 O O . TYR A 1 85 ? -7.065 -2.671 -1.816 1.00 75.56 85 TYR A O 1
ATOM 589 N N . ALA A 1 86 ? -8.955 -3.571 -2.640 1.00 59.94 86 ALA A N 1
ATOM 590 C CA . ALA A 1 86 ? -9.860 -3.122 -1.589 1.00 59.94 86 ALA A CA 1
ATOM 591 C C . ALA A 1 86 ? -9.985 -4.172 -0.473 1.00 59.94 86 ALA A C 1
ATOM 593 O O . ALA A 1 86 ? -10.770 -5.113 -0.580 1.00 59.94 86 ALA A O 1
ATOM 594 N N . HIS A 1 87 ? -9.234 -3.982 0.607 1.00 56.09 87 HIS A N 1
ATOM 595 C CA . HIS A 1 87 ? -9.299 -4.745 1.847 1.00 56.09 87 HIS A CA 1
ATOM 596 C C . HIS A 1 87 ? -10.719 -4.792 2.411 1.00 56.09 87 HIS A C 1
ATOM 598 O O . HIS A 1 87 ? -11.306 -3.752 2.707 1.00 56.09 87 HIS A O 1
ATOM 604 N N . GLY A 1 88 ? -11.271 -5.995 2.564 1.00 48.41 88 GLY A N 1
ATOM 605 C CA . GLY A 1 88 ? -12.652 -6.196 2.990 1.00 48.41 88 GLY A CA 1
ATOM 606 C C . GLY A 1 88 ? -12.829 -6.125 4.507 1.00 48.41 88 GLY A C 1
ATOM 607 O O . GLY A 1 88 ? -12.053 -6.704 5.263 1.00 48.41 88 GLY A O 1
ATOM 608 N N . ALA A 1 89 ? -13.909 -5.478 4.948 1.00 47.94 89 ALA A N 1
ATOM 609 C CA . ALA A 1 89 ? -14.350 -5.505 6.338 1.00 47.94 89 ALA A CA 1
ATOM 610 C C . ALA A 1 89 ? -14.838 -6.910 6.729 1.00 47.94 89 ALA A C 1
ATOM 612 O O . ALA A 1 89 ? -15.728 -7.480 6.094 1.00 47.94 89 ALA A O 1
ATOM 613 N N . CYS A 1 90 ? -14.298 -7.454 7.813 1.00 49.53 90 CYS A N 1
ATOM 614 C CA . CYS A 1 90 ? -14.803 -8.677 8.420 1.00 49.53 90 CYS A CA 1
ATOM 615 C C . CYS A 1 90 ? -16.180 -8.433 9.068 1.00 49.53 90 CYS A C 1
ATOM 617 O O . CYS A 1 90 ? -16.306 -7.603 9.969 1.00 49.53 90 CYS A O 1
ATOM 619 N N . LEU A 1 91 ? -17.222 -9.149 8.625 1.00 46.41 91 LEU A N 1
ATOM 620 C CA . LEU A 1 91 ? -18.528 -9.150 9.294 1.00 46.41 91 LEU A CA 1
ATOM 621 C C . LEU A 1 91 ? -18.351 -9.748 10.697 1.00 46.41 91 LEU A C 1
ATOM 623 O O . LEU A 1 91 ? -18.002 -10.924 10.821 1.00 46.41 91 LEU A O 1
ATOM 627 N N . ALA A 1 92 ? -18.595 -8.957 11.746 1.00 40.53 92 ALA A N 1
ATOM 628 C CA . ALA A 1 92 ? -18.670 -9.470 13.110 1.00 40.53 92 ALA A CA 1
ATOM 629 C C . ALA A 1 92 ? -19.682 -10.624 13.130 1.00 40.53 92 ALA A C 1
ATOM 631 O O . ALA A 1 92 ? -20.865 -10.424 12.844 1.00 40.53 92 ALA A O 1
ATOM 632 N N . ARG A 1 93 ? -19.208 -11.849 13.384 1.00 45.72 93 ARG A N 1
ATOM 633 C CA . ARG A 1 93 ? -20.096 -13.002 13.546 1.00 45.72 93 ARG A CA 1
ATOM 634 C C . ARG A 1 93 ? -20.948 -12.723 14.783 1.00 45.72 93 ARG A C 1
ATOM 636 O O . ARG A 1 93 ? -20.395 -12.602 15.874 1.00 45.72 93 ARG A O 1
ATOM 643 N N . GLY A 1 94 ? -22.248 -12.527 14.557 1.00 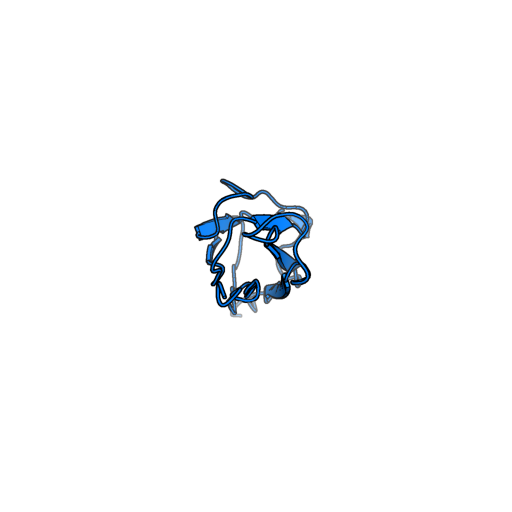42.53 94 GLY A N 1
ATOM 644 C CA . GLY A 1 94 ? -23.257 -12.442 15.612 1.00 42.53 94 GLY A CA 1
ATOM 645 C C . GLY A 1 94 ? -23.358 -13.724 16.422 1.00 42.53 94 GLY A C 1
ATOM 646 O O . GLY A 1 94 ? -22.916 -14.784 15.916 1.00 42.53 94 GLY A O 1
#

Sequence (94 aa):
MTVLEAATADAGGPYVTCGPDPVSITAITNGTGNWSGGAGTFANSSAPQTTYTAAPSEFATTVVLTWTTDDPDGAGPCPDASDSYAHGACLARG

Foldseek 3Di:
DDDFDAWDWDFDDDAEDQDQDWTWTAIDTPAWWFKDWAPWDWPGRRHNTTITGHDPVCAQHKIKMKIKGDRRVHPDPHDTDMDIDIHHHDDDDD